Protein AF-A0A1F3XY79-F1 (afdb_monomer_lite)

Secondary structure (DSSP, 8-state):
--SSHHHHHHHHHHHHHHHHTT---------THHHHGGGG-SSEE-HHHHH-GGGTB---SSS---SS-GGGBSS-HHHHHHTTS-HHHHHHTT--S-SS--S-BSS-GGG-S--TTS----B-HHHHB-SSEES-TTTTBSB-TTSGGGTT-SGGGT-HHHHHSSPPPSS--B-

Sequence (175 aa):
MMRYFYSSLCVVIMLVVLSVGLNAQAASGIECMNCHEDVLKKTYKHEPAVMDCGLCHEVGQFPHPQNGKPKFLRDKTNKICLSCHERDRMRLAGGHVIEKHPVELDNDPTWDTGNPHIARREFNCASCHNPHSSNMDQKLFRYNYKSPVYGGSKCAVCHYDKYFGEPAPLPPLEG

Foldseek 3Di:
DPDPPVPVVVVVVVVVVVVVPPPPPPDDPPPPCVVVVPLQVADFFQVVLVPHPVLFADDDDPVPDPPPDVVRGPDDPQVSCCVPPPQVVCVVVVLDDDPPDDQFAQALLLQPLPDPVDDGDTRHPCSQARNTAANDPRRRGFAPCVPVLNVNDSVCQRVVCVVPVDDHPPPGHTD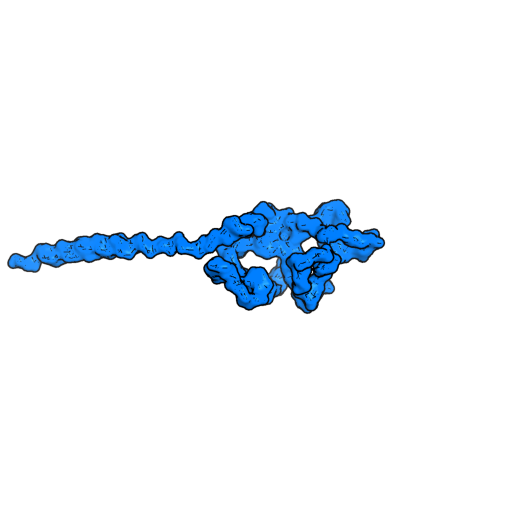

pLDDT: mean 74.2, std 15.07, range [44.38, 94.06]

Structure (mmCIF, N/CA/C/O backbone):
data_AF-A0A1F3XY79-F1
#
_entry.id   AF-A0A1F3XY79-F1
#
loop_
_atom_site.group_PDB
_atom_site.id
_atom_site.type_symbol
_atom_site.label_atom_id
_atom_site.label_alt_id
_atom_site.label_comp_id
_atom_site.label_asym_id
_atom_site.label_entity_id
_atom_site.label_seq_id
_atom_site.pdbx_PDB_ins_code
_atom_site.Cartn_x
_atom_site.Cartn_y
_atom_site.Cartn_z
_atom_site.occupancy
_atom_site.B_iso_or_equiv
_atom_site.auth_seq_id
_atom_site.auth_comp_id
_atom_site.auth_asym_id
_atom_site.auth_atom_id
_atom_site.pdbx_PDB_model_num
ATOM 1 N N . MET A 1 1 ? -58.385 -27.527 43.994 1.00 51.94 1 MET A N 1
ATOM 2 C CA . MET A 1 1 ? -58.519 -26.905 42.656 1.00 51.94 1 MET A CA 1
ATOM 3 C C . MET A 1 1 ? -57.326 -25.976 42.376 1.00 51.94 1 MET A C 1
ATOM 5 O O . MET A 1 1 ? -57.503 -24.781 42.223 1.00 51.94 1 MET A O 1
ATOM 9 N N . MET A 1 2 ? -56.093 -26.503 42.331 1.00 51.09 2 MET A N 1
ATOM 10 C CA . MET A 1 2 ? -54.856 -25.704 42.169 1.00 51.09 2 MET A CA 1
ATOM 11 C C . MET A 1 2 ? -53.901 -26.332 41.138 1.00 51.09 2 MET A C 1
ATOM 13 O O . MET A 1 2 ? -52.742 -26.591 41.431 1.00 51.09 2 MET A O 1
ATOM 17 N N . ARG A 1 3 ? -54.386 -26.662 39.934 1.00 49.88 3 ARG A N 1
ATOM 18 C CA . ARG A 1 3 ? -53.521 -27.209 38.861 1.00 49.88 3 ARG A CA 1
ATOM 19 C C . ARG A 1 3 ? -53.557 -26.426 37.546 1.00 49.88 3 ARG A C 1
ATOM 21 O O . ARG A 1 3 ? -52.749 -26.709 36.676 1.00 49.88 3 ARG A O 1
ATOM 28 N N . TYR A 1 4 ? -54.410 -25.406 37.423 1.00 49.72 4 TYR A N 1
ATOM 29 C CA . TYR A 1 4 ? -54.592 -24.673 36.161 1.00 49.72 4 TYR A CA 1
ATOM 30 C C . TYR A 1 4 ? -53.980 -23.260 36.135 1.00 49.72 4 TYR A C 1
ATOM 32 O O . TYR A 1 4 ? -53.891 -22.666 35.069 1.00 49.72 4 TYR A O 1
ATOM 40 N N . PHE A 1 5 ? -53.489 -22.732 37.263 1.00 51.22 5 PHE A N 1
ATOM 41 C CA . PHE A 1 5 ? -52.913 -21.376 37.314 1.00 51.22 5 PHE A CA 1
ATOM 42 C C . PHE A 1 5 ? -51.459 -21.280 36.819 1.00 51.22 5 PHE A C 1
ATOM 44 O O . PHE A 1 5 ? -51.042 -20.222 36.357 1.00 51.22 5 PHE A O 1
ATOM 51 N N . TYR A 1 6 ? -50.691 -22.374 36.851 1.00 51.62 6 TYR A N 1
ATOM 52 C CA . TYR A 1 6 ? -49.276 -22.360 36.449 1.00 51.62 6 TYR A CA 1
ATOM 53 C C . TYR A 1 6 ? -49.060 -22.414 34.927 1.00 51.62 6 TYR A C 1
ATOM 55 O O . TYR A 1 6 ? -47.998 -22.033 34.448 1.00 51.62 6 TYR A O 1
ATOM 63 N N . SER A 1 7 ? -50.062 -22.846 34.152 1.00 55.78 7 SER A N 1
ATOM 64 C CA . SER A 1 7 ? -49.936 -23.018 32.697 1.00 55.78 7 SER A CA 1
ATOM 65 C C . SER A 1 7 ? -50.052 -21.696 31.930 1.00 55.78 7 SER A C 1
ATOM 67 O O . SER A 1 7 ? -49.283 -21.466 31.000 1.00 55.78 7 SER A O 1
ATOM 69 N N . SER A 1 8 ? -50.937 -20.789 32.354 1.00 55.62 8 SER A N 1
ATOM 70 C CA . SER A 1 8 ? -51.144 -19.504 31.669 1.00 55.62 8 SER A CA 1
ATOM 71 C C . SER A 1 8 ? -50.003 -18.507 31.900 1.00 55.62 8 SER A C 1
ATOM 73 O O . SER A 1 8 ? -49.702 -17.707 31.017 1.00 55.62 8 SER A O 1
ATOM 75 N N . LEU A 1 9 ? -49.320 -18.578 33.049 1.00 56.75 9 LEU A N 1
ATOM 76 C CA . LEU A 1 9 ? -48.192 -17.695 33.368 1.00 56.75 9 LEU A CA 1
ATOM 77 C C . LEU A 1 9 ? -46.963 -17.998 32.490 1.00 56.75 9 LEU A C 1
ATOM 79 O O . LEU A 1 9 ? -46.299 -17.079 32.020 1.00 56.75 9 LEU A O 1
ATOM 83 N N . CYS A 1 10 ? -46.700 -19.275 32.188 1.00 56.41 10 CYS A N 1
ATOM 84 C CA . CYS A 1 10 ? -45.598 -19.679 31.308 1.00 56.41 10 CYS A CA 1
ATOM 85 C C . CYS A 1 10 ? -45.805 -19.253 29.845 1.00 56.41 10 CYS A C 1
ATOM 87 O O . CYS A 1 10 ? -44.835 -18.903 29.177 1.00 56.41 10 CYS A O 1
ATOM 89 N N . VAL A 1 11 ? -47.050 -19.242 29.352 1.00 58.88 11 VAL A N 1
ATOM 90 C CA . VAL A 1 11 ? -47.366 -18.830 27.970 1.00 58.88 11 VAL A CA 1
ATOM 91 C C . VAL A 1 11 ? -47.201 -17.319 27.793 1.00 58.88 11 VAL A C 1
ATOM 93 O O . VAL A 1 11 ? -46.642 -16.878 26.794 1.00 58.88 11 VAL A O 1
ATOM 96 N N . VAL A 1 12 ? -47.605 -16.520 28.785 1.00 59.22 12 VAL A N 1
ATOM 97 C CA . VAL A 1 12 ? -47.420 -15.059 28.754 1.00 59.22 12 VAL A CA 1
ATOM 98 C C . VAL A 1 12 ? -45.937 -14.688 28.860 1.00 59.22 12 VAL A C 1
ATOM 100 O O . VAL A 1 12 ? -45.477 -13.822 28.123 1.00 59.22 12 VAL A O 1
ATOM 103 N N . ILE A 1 13 ? -45.157 -15.385 29.694 1.00 58.34 13 ILE A N 1
ATOM 104 C CA . ILE A 1 13 ? -43.705 -15.162 29.805 1.00 58.34 13 ILE A CA 1
ATOM 105 C C . ILE A 1 13 ? -42.983 -15.551 28.501 1.00 58.34 13 ILE A C 1
ATOM 107 O O . ILE A 1 13 ? -42.137 -14.795 28.034 1.00 58.34 13 ILE A O 1
ATOM 111 N N . MET A 1 14 ? -43.357 -16.662 27.855 1.00 57.75 14 MET A N 1
ATOM 112 C CA . MET A 1 14 ? -42.816 -17.053 26.540 1.00 57.75 14 MET A CA 1
ATOM 113 C C . MET A 1 14 ? -43.152 -16.037 25.431 1.00 57.75 14 MET A C 1
ATOM 115 O O . MET A 1 14 ? -42.297 -15.735 24.602 1.00 57.75 14 MET A O 1
ATOM 119 N N . LEU A 1 15 ? -44.363 -15.465 25.427 1.00 58.22 15 LEU A N 1
ATOM 120 C CA . LEU A 1 15 ? -44.773 -14.453 24.441 1.00 58.22 15 LEU A CA 1
ATOM 121 C C . LEU A 1 15 ? -44.082 -13.094 24.649 1.00 58.22 15 LEU A C 1
ATOM 123 O O . LEU A 1 15 ? -43.769 -12.416 23.672 1.00 58.22 15 LEU A O 1
ATOM 127 N N . VAL A 1 16 ? -43.799 -12.711 25.898 1.00 57.31 16 VAL A N 1
ATOM 128 C CA . VAL A 1 16 ? -43.055 -11.480 26.219 1.00 57.31 16 VAL A CA 1
ATOM 129 C C . VAL A 1 16 ? -41.564 -11.627 25.894 1.00 57.31 16 VAL A C 1
ATOM 131 O O . VAL A 1 16 ? -40.944 -10.688 25.408 1.00 57.31 16 VAL A O 1
ATOM 134 N N . VAL A 1 17 ? -40.972 -12.812 26.070 1.00 58.19 17 VAL A N 1
ATOM 135 C CA . VAL A 1 17 ? -39.570 -13.049 25.678 1.00 58.19 17 VAL A CA 1
ATOM 136 C C . VAL A 1 17 ? -39.397 -13.014 24.150 1.00 58.19 17 VAL A C 1
ATOM 138 O O . VAL A 1 17 ? -38.384 -12.505 23.670 1.00 58.19 17 VAL A O 1
ATOM 141 N N . LEU A 1 18 ? -40.401 -13.449 23.373 1.00 55.38 18 LEU A N 1
ATOM 142 C CA . LEU A 1 18 ? -40.384 -13.312 21.909 1.00 55.38 18 LEU A CA 1
ATOM 143 C C . LEU A 1 18 ? -40.545 -11.862 21.418 1.00 55.38 18 LEU A C 1
ATOM 145 O O . LEU A 1 18 ? -39.994 -11.526 20.372 1.00 55.38 18 LEU A O 1
ATOM 149 N N . SER A 1 19 ? -41.266 -10.995 22.139 1.00 54.97 19 SER A N 1
ATOM 150 C CA . SER A 1 19 ? -41.456 -9.594 21.725 1.00 54.97 19 SER A CA 1
ATOM 151 C C . SER A 1 19 ? -40.294 -8.674 22.111 1.00 54.97 19 SER A C 1
ATOM 153 O O . SER A 1 19 ? -40.084 -7.653 21.458 1.00 54.97 19 SER A O 1
ATOM 155 N N . VAL A 1 20 ? -39.502 -9.036 23.126 1.00 56.09 20 VAL A N 1
ATOM 156 C CA . VAL A 1 20 ? -38.349 -8.237 23.585 1.00 56.09 20 VAL A CA 1
ATOM 157 C C . VAL A 1 20 ? -37.043 -8.615 22.856 1.00 56.09 20 VAL A C 1
ATOM 159 O O . VAL A 1 20 ? -36.100 -7.828 22.831 1.00 56.09 20 VAL A O 1
ATOM 162 N N . GLY A 1 21 ? -36.985 -9.774 22.191 1.00 54.34 21 GLY A N 1
ATOM 163 C CA . GLY A 1 21 ? -35.786 -10.269 21.497 1.00 54.34 21 GLY A CA 1
ATOM 164 C C . GLY A 1 21 ? -35.520 -9.716 20.088 1.00 54.34 21 GLY A C 1
ATOM 165 O O . GLY A 1 21 ? -34.488 -10.042 19.507 1.00 54.34 21 GLY A O 1
ATOM 166 N N . LEU A 1 22 ? -36.410 -8.894 19.518 1.00 53.25 22 LEU A N 1
ATOM 167 C CA . LEU A 1 22 ? -36.341 -8.474 18.107 1.00 53.25 22 LEU A CA 1
ATOM 168 C C . LEU A 1 22 ? -35.822 -7.045 17.874 1.00 53.25 22 LEU A C 1
ATOM 170 O O . LEU A 1 22 ? -36.108 -6.442 16.847 1.00 53.25 22 LEU A O 1
ATOM 174 N N . ASN A 1 23 ? -35.038 -6.498 18.803 1.00 56.78 23 ASN A N 1
ATOM 175 C CA . ASN A 1 23 ? -34.337 -5.226 18.604 1.00 56.78 23 ASN A CA 1
ATOM 176 C C . ASN A 1 23 ? -32.824 -5.435 18.487 1.00 56.78 23 ASN A C 1
ATOM 178 O O . ASN A 1 23 ? -32.031 -4.775 19.153 1.00 56.78 23 ASN A O 1
ATOM 182 N N . ALA A 1 24 ? -32.411 -6.346 17.606 1.00 54.66 24 ALA A N 1
ATOM 183 C CA . ALA A 1 24 ? -31.076 -6.283 17.031 1.00 54.66 24 ALA A CA 1
ATOM 184 C C . ALA A 1 24 ? -31.083 -5.184 15.958 1.00 54.66 24 ALA A C 1
ATOM 186 O O . ALA A 1 24 ? -31.339 -5.440 14.784 1.00 54.66 24 ALA A O 1
ATOM 187 N N . GLN A 1 25 ? -30.841 -3.936 16.362 1.00 53.69 25 GLN A N 1
ATOM 188 C CA . GLN A 1 25 ? -30.480 -2.881 15.418 1.00 53.69 25 GLN A CA 1
ATOM 189 C C . GLN A 1 25 ? -29.077 -3.179 14.879 1.00 53.69 25 GLN A C 1
ATOM 191 O O . GLN A 1 25 ? -28.071 -2.690 15.384 1.00 53.69 25 GLN A O 1
ATOM 196 N N . ALA A 1 26 ? -29.009 -4.003 13.835 1.00 50.78 26 ALA A N 1
ATOM 197 C CA . ALA A 1 26 ? -27.871 -4.040 12.930 1.00 50.78 26 ALA A CA 1
ATOM 198 C C . ALA A 1 26 ? -27.942 -2.795 12.035 1.00 50.78 26 ALA A C 1
ATOM 200 O O . ALA A 1 26 ? -28.364 -2.862 10.887 1.00 50.78 26 ALA A O 1
ATOM 201 N N . ALA A 1 27 ? -27.603 -1.632 12.583 1.00 50.56 27 ALA A N 1
ATOM 202 C CA . ALA A 1 27 ? -27.488 -0.409 11.801 1.00 50.56 27 ALA A CA 1
ATOM 203 C C . ALA A 1 27 ? -26.492 0.548 12.457 1.00 50.56 27 ALA A C 1
ATOM 205 O O . ALA A 1 27 ? -26.847 1.431 13.228 1.00 50.56 27 ALA A O 1
ATOM 206 N N . SER A 1 28 ? -25.216 0.349 12.149 1.00 47.88 28 SER A N 1
ATOM 207 C CA . SER A 1 28 ? -24.340 1.446 11.716 1.00 47.88 28 SER A CA 1
ATOM 208 C C . SER A 1 28 ? -23.047 0.860 11.150 1.00 47.88 28 SER A C 1
ATOM 210 O O . SER A 1 28 ? -21.941 1.178 11.577 1.00 47.88 28 SER A O 1
ATOM 212 N N . GLY A 1 29 ? -23.182 -0.018 10.150 1.00 50.12 29 GLY A N 1
ATOM 213 C CA . GLY A 1 29 ? -22.108 -0.148 9.173 1.00 50.12 29 GLY A CA 1
ATOM 214 C C . GLY A 1 29 ? -22.060 1.189 8.453 1.00 50.12 29 GLY A C 1
ATOM 215 O O . GLY A 1 29 ? -22.933 1.465 7.639 1.00 50.12 29 GLY A O 1
ATOM 216 N N . ILE A 1 30 ? -21.148 2.063 8.876 1.00 59.59 30 ILE A N 1
ATOM 217 C CA . ILE A 1 30 ? -20.934 3.392 8.307 1.00 59.59 30 ILE A CA 1
ATOM 218 C C . ILE A 1 30 ? -20.968 3.240 6.786 1.00 59.59 30 ILE A C 1
ATOM 220 O O . ILE A 1 30 ? -20.197 2.456 6.232 1.00 59.59 30 ILE A O 1
ATOM 224 N N . GLU A 1 31 ? -21.862 3.957 6.108 1.00 74.19 31 GLU A N 1
ATOM 225 C CA . GLU A 1 31 ? -21.921 3.980 4.647 1.00 74.19 31 GLU A CA 1
ATOM 226 C C . GLU A 1 31 ? -20.725 4.789 4.101 1.00 74.19 31 GLU A C 1
ATOM 228 O O . GLU A 1 31 ? -20.881 5.793 3.413 1.00 74.19 31 GLU A O 1
ATOM 233 N N . CYS A 1 32 ? -19.493 4.370 4.429 1.00 79.38 32 CYS A N 1
ATOM 234 C CA . CYS A 1 32 ? -18.229 4.970 3.994 1.00 79.38 32 CYS A CA 1
ATOM 235 C C . CYS A 1 32 ? -18.221 5.157 2.475 1.00 79.38 32 CYS A C 1
ATOM 237 O O . CYS A 1 32 ? -17.674 6.124 1.946 1.00 79.38 32 CYS A O 1
ATOM 239 N N . MET A 1 33 ? -18.836 4.203 1.776 1.00 83.50 33 MET A N 1
ATOM 240 C CA . MET A 1 33 ? -18.892 4.156 0.325 1.00 83.50 33 MET A CA 1
ATOM 241 C C . MET A 1 33 ? -19.768 5.247 -0.272 1.00 83.50 33 MET A C 1
ATOM 243 O O . MET A 1 33 ? -19.497 5.602 -1.403 1.00 83.50 33 MET A O 1
ATOM 247 N N . ASN A 1 34 ? -20.696 5.865 0.464 1.00 82.62 34 ASN A N 1
ATOM 248 C CA . ASN A 1 34 ? -21.470 6.998 -0.063 1.00 82.62 34 ASN A CA 1
ATOM 249 C C . ASN A 1 34 ? -20.581 8.192 -0.444 1.00 82.62 34 ASN A C 1
ATOM 251 O O . ASN A 1 34 ? -20.953 8.996 -1.290 1.00 82.62 34 ASN A O 1
ATOM 255 N N . CYS A 1 35 ? -19.406 8.311 0.183 1.00 84.06 35 CYS A N 1
ATOM 256 C CA . CYS A 1 35 ? -18.412 9.337 -0.138 1.00 84.06 35 CYS A CA 1
ATOM 257 C C . CYS A 1 35 ? -17.117 8.753 -0.732 1.00 84.06 35 CYS A C 1
ATOM 259 O O . CYS A 1 35 ? -16.387 9.460 -1.423 1.00 84.06 35 CYS A O 1
ATOM 261 N N . HIS A 1 36 ? -16.801 7.482 -0.465 1.00 85.88 36 HIS A N 1
ATOM 262 C CA . HIS A 1 36 ? -15.573 6.808 -0.908 1.00 85.88 36 HIS A CA 1
ATOM 263 C C . HIS A 1 36 ? -15.835 5.701 -1.934 1.00 85.88 36 HIS A C 1
ATOM 265 O O . HIS A 1 36 ? -15.158 4.674 -1.923 1.00 85.88 36 HIS A O 1
ATOM 271 N N . GLU A 1 37 ? -16.797 5.902 -2.834 1.00 85.12 37 GLU A N 1
ATOM 272 C CA . GLU A 1 37 ? -17.230 4.884 -3.796 1.00 85.12 37 GLU A CA 1
ATOM 273 C C . GLU A 1 37 ? -16.076 4.260 -4.593 1.00 85.12 37 GLU A C 1
ATOM 275 O O . GLU A 1 37 ? -16.117 3.080 -4.931 1.00 85.12 37 GLU A O 1
ATOM 280 N N . ASP A 1 38 ? -15.039 5.037 -4.907 1.00 87.94 38 ASP A N 1
ATOM 281 C CA . ASP A 1 38 ? -13.987 4.634 -5.841 1.00 87.94 38 ASP A CA 1
ATOM 282 C C . ASP A 1 38 ? -12.939 3.686 -5.248 1.00 87.94 38 ASP A C 1
ATOM 284 O O . ASP A 1 38 ? -12.200 3.040 -5.995 1.00 87.94 38 ASP A O 1
ATOM 288 N N . VAL A 1 39 ? -12.857 3.561 -3.917 1.00 89.12 39 VAL A N 1
ATOM 289 C CA . VAL A 1 39 ? -11.746 2.833 -3.276 1.00 89.12 39 VAL A CA 1
ATOM 290 C C . VAL A 1 39 ? -11.744 1.336 -3.598 1.00 89.12 39 VAL A C 1
ATOM 292 O O . VAL A 1 39 ? -10.681 0.713 -3.624 1.00 89.12 39 VAL A O 1
ATOM 295 N N . LEU A 1 40 ? -12.909 0.768 -3.918 1.00 91.19 40 LEU A N 1
ATOM 296 C CA . LEU A 1 40 ? -13.105 -0.647 -4.248 1.00 91.19 40 LEU A CA 1
ATOM 297 C C . LEU A 1 40 ? -13.608 -0.870 -5.688 1.00 91.19 40 LEU A C 1
ATOM 299 O O . LEU A 1 40 ? -14.064 -1.970 -6.002 1.00 91.19 40 LEU A O 1
ATOM 303 N N . LYS A 1 41 ? -13.535 0.138 -6.575 1.00 91.69 41 LYS A N 1
ATOM 304 C CA . LYS A 1 41 ? -14.011 0.021 -7.971 1.00 91.69 41 LYS A CA 1
ATOM 305 C C . LYS A 1 41 ? -13.055 -0.737 -8.899 1.00 91.69 41 LYS A C 1
ATOM 307 O O . LYS A 1 41 ? -13.484 -1.164 -9.968 1.00 91.69 41 LYS A O 1
ATOM 312 N N . LYS A 1 42 ? -11.780 -0.915 -8.530 1.00 92.38 42 LYS A N 1
ATOM 313 C CA . LYS A 1 42 ? -10.798 -1.593 -9.394 1.00 92.38 42 LYS A CA 1
ATOM 314 C C . LYS A 1 42 ? -10.963 -3.118 -9.379 1.00 92.38 42 LYS A C 1
ATOM 316 O O . LYS A 1 42 ? -11.557 -3.688 -8.464 1.00 92.38 42 LYS A O 1
ATOM 321 N N . THR A 1 43 ? -10.412 -3.762 -10.407 1.00 92.88 43 THR A N 1
ATOM 322 C CA . THR A 1 43 ? -10.616 -5.183 -10.742 1.00 92.88 43 THR A CA 1
ATOM 323 C C . THR A 1 43 ? -10.268 -6.124 -9.590 1.00 92.88 43 THR A C 1
ATOM 325 O O . THR A 1 43 ? -11.076 -6.968 -9.208 1.00 92.88 43 THR A O 1
ATOM 328 N N . TYR A 1 44 ? -9.074 -5.981 -9.018 1.00 93.38 44 TYR A N 1
ATOM 329 C CA . TYR A 1 44 ? -8.599 -6.811 -7.919 1.00 93.38 44 TYR A CA 1
ATOM 330 C C . TYR A 1 44 ? -8.798 -6.058 -6.613 1.00 93.38 44 TYR A C 1
ATOM 332 O O . TYR A 1 44 ? -8.159 -5.032 -6.381 1.00 93.38 44 TYR A O 1
ATOM 340 N N . LYS A 1 45 ? -9.689 -6.565 -5.764 1.00 93.81 45 LYS A N 1
ATOM 341 C CA . LYS A 1 45 ? -10.004 -5.981 -4.459 1.00 93.81 45 LYS A CA 1
ATOM 342 C C . LYS A 1 45 ? -9.198 -6.682 -3.374 1.00 93.81 45 LYS A C 1
ATOM 344 O O . LYS A 1 45 ? -8.982 -7.891 -3.426 1.00 93.81 45 LYS A O 1
ATOM 349 N N . HIS A 1 46 ? -8.735 -5.916 -2.400 1.00 94.06 46 HIS A N 1
ATOM 350 C CA . HIS A 1 46 ? -8.107 -6.448 -1.208 1.00 94.06 46 HIS A CA 1
ATOM 351 C C . HIS A 1 46 ? -9.196 -6.958 -0.273 1.00 94.06 46 HIS A C 1
ATOM 353 O O . HIS A 1 46 ? -9.990 -6.163 0.225 1.00 94.06 46 HIS A O 1
ATOM 359 N N . GLU A 1 47 ? -9.228 -8.265 -0.026 1.00 92.81 47 GLU A N 1
ATOM 360 C CA . GLU A 1 47 ? -10.296 -8.889 0.762 1.00 92.81 47 GLU A CA 1
ATOM 361 C C . GLU A 1 47 ? -10.515 -8.211 2.132 1.00 92.81 47 GLU A C 1
ATOM 363 O O . GLU A 1 47 ? -11.654 -7.857 2.429 1.00 92.81 47 GLU A O 1
ATOM 368 N N . PRO A 1 48 ? -9.472 -7.878 2.928 1.00 92.69 48 PRO A N 1
ATOM 369 C CA . PRO A 1 48 ? -9.656 -7.110 4.164 1.00 92.69 48 PRO A CA 1
ATOM 370 C C . PRO A 1 48 ? -10.401 -5.781 3.989 1.00 92.69 48 PRO A C 1
ATOM 372 O O . PRO A 1 48 ? -11.185 -5.407 4.852 1.00 92.69 48 PRO A O 1
ATOM 375 N N . ALA A 1 49 ? -10.200 -5.081 2.870 1.00 91.94 49 ALA A N 1
ATOM 376 C CA . ALA A 1 49 ? -10.876 -3.812 2.606 1.00 91.94 49 ALA A CA 1
ATOM 377 C C . ALA A 1 49 ? -12.342 -3.985 2.176 1.00 91.94 49 ALA A C 1
ATOM 379 O O . ALA A 1 49 ? -13.126 -3.053 2.334 1.00 91.94 49 ALA A O 1
ATOM 380 N N . VAL A 1 50 ? -12.707 -5.152 1.636 1.00 91.25 50 VAL A N 1
ATOM 381 C CA . VAL A 1 50 ? -14.097 -5.509 1.311 1.00 91.25 50 VAL A CA 1
ATOM 382 C C . VAL A 1 50 ? -14.855 -5.92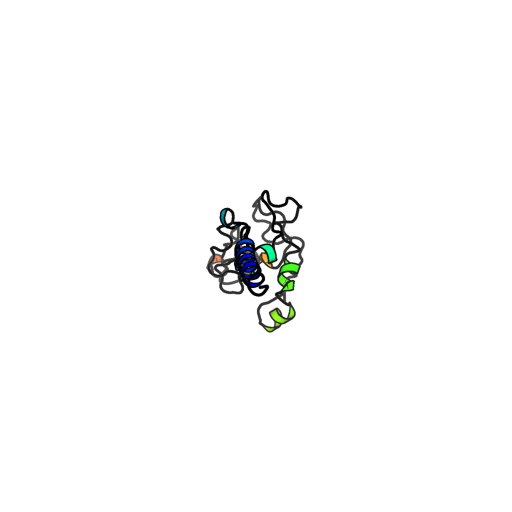5 2.570 1.00 91.25 50 VAL A C 1
ATOM 384 O O . VAL A 1 50 ? -16.027 -5.589 2.711 1.00 91.25 50 VAL A O 1
ATOM 387 N N . MET A 1 51 ? -14.188 -6.641 3.478 1.00 89.88 51 MET A N 1
ATOM 388 C CA . MET A 1 51 ? -14.808 -7.171 4.692 1.00 89.88 51 MET A CA 1
ATOM 389 C C . MET A 1 51 ? -15.131 -6.083 5.718 1.00 89.88 51 MET A C 1
ATOM 391 O O . MET A 1 51 ? -16.259 -6.025 6.199 1.00 89.88 51 MET A O 1
ATOM 395 N N . ASP A 1 52 ? -14.151 -5.249 6.084 1.00 89.00 52 ASP A N 1
ATOM 396 C CA . ASP A 1 52 ? -14.338 -4.227 7.117 1.00 89.00 52 ASP A CA 1
ATOM 397 C C . ASP A 1 52 ? -13.279 -3.113 7.019 1.00 89.00 52 ASP A C 1
ATOM 399 O O . ASP A 1 52 ? -12.078 -3.332 7.203 1.00 89.00 52 ASP A O 1
ATOM 403 N N . CYS A 1 53 ? -13.732 -1.875 6.786 1.00 88.69 53 CYS A N 1
ATOM 404 C CA . CYS A 1 53 ? -12.870 -0.690 6.755 1.00 88.69 53 CYS A CA 1
ATOM 405 C C . CYS A 1 53 ? -12.135 -0.468 8.093 1.00 88.69 53 CYS A C 1
ATOM 407 O O . CYS A 1 53 ? -11.012 0.048 8.110 1.00 88.69 53 CYS A O 1
ATOM 409 N N . GLY A 1 54 ? -12.754 -0.882 9.204 1.00 89.38 54 GLY A N 1
ATOM 410 C CA . GLY A 1 54 ? -12.260 -0.758 10.572 1.00 89.38 54 GLY A CA 1
ATOM 411 C C . GLY A 1 54 ? -11.037 -1.612 10.899 1.00 89.38 54 GLY A C 1
ATOM 412 O O . GLY A 1 54 ? -10.406 -1.388 11.934 1.00 89.38 54 GLY A O 1
ATOM 413 N N . LEU A 1 55 ? -10.648 -2.539 10.018 1.00 91.25 55 LEU A N 1
ATOM 414 C CA . LEU A 1 55 ? -9.416 -3.319 10.171 1.00 91.25 55 LEU A CA 1
ATOM 415 C C . LEU A 1 55 ? -8.164 -2.443 10.043 1.00 91.25 55 LEU A C 1
ATOM 417 O O . LEU A 1 55 ? -7.176 -2.655 10.745 1.00 91.25 55 LEU A O 1
ATOM 421 N N . CYS A 1 56 ? -8.216 -1.434 9.171 1.00 91.69 56 CYS A N 1
ATOM 422 C CA . CYS A 1 56 ? -7.091 -0.539 8.893 1.00 91.69 56 CYS A CA 1
ATOM 423 C C . CYS A 1 56 ? -7.358 0.892 9.364 1.00 91.69 56 CYS A C 1
ATOM 425 O O . CYS A 1 56 ? -6.429 1.574 9.805 1.00 91.69 56 CYS A O 1
ATOM 427 N N . HIS A 1 57 ? -8.610 1.343 9.275 1.00 89.44 57 HIS A N 1
ATOM 428 C CA . HIS A 1 57 ? -9.007 2.706 9.596 1.00 89.44 57 HIS A CA 1
ATOM 429 C C . HIS A 1 57 ? -9.657 2.803 10.978 1.00 89.44 57 HIS A C 1
ATOM 431 O O . HIS A 1 57 ? -10.330 1.894 11.459 1.00 89.44 57 HIS A O 1
ATOM 437 N N . GLU A 1 58 ? -9.448 3.930 11.642 1.00 85.62 58 GLU A N 1
ATOM 438 C CA . GLU A 1 58 ? -10.270 4.355 12.757 1.00 85.62 58 GLU A CA 1
ATOM 439 C C . GLU A 1 58 ? -11.635 4.748 12.205 1.00 85.62 58 GLU A C 1
ATOM 441 O O . GLU A 1 58 ? -11.779 5.708 11.449 1.00 85.62 58 GLU A O 1
ATOM 446 N N . VAL A 1 59 ? -12.634 3.952 12.565 1.00 77.50 59 VAL A N 1
ATOM 447 C CA . VAL A 1 59 ? -14.029 4.189 12.218 1.00 77.50 59 VAL A CA 1
ATOM 448 C C . VAL A 1 59 ? -14.666 5.065 13.292 1.00 77.50 59 VAL A C 1
ATOM 450 O O . VAL A 1 59 ? -14.497 4.827 14.488 1.00 77.50 59 VAL A O 1
ATOM 453 N N . GLY A 1 60 ? -15.379 6.102 12.869 1.00 71.75 60 GLY A N 1
ATOM 454 C CA . GLY A 1 60 ? -16.014 7.066 13.758 1.00 71.75 60 GLY A CA 1
ATOM 455 C C . GLY A 1 60 ? -17.187 7.757 13.076 1.00 71.75 60 GLY A C 1
ATOM 456 O O . GLY A 1 60 ? -17.361 7.656 11.863 1.00 71.75 60 GLY A O 1
ATOM 457 N N . GLN A 1 61 ? -18.006 8.443 13.871 1.00 65.69 61 GLN A N 1
ATOM 458 C CA . GLN A 1 61 ? -19.122 9.234 13.353 1.00 65.69 61 GLN A CA 1
ATOM 459 C C . GLN A 1 61 ? -18.601 10.444 12.571 1.00 65.69 61 GLN A C 1
ATOM 461 O O . GLN A 1 61 ? -17.534 10.971 12.879 1.00 65.69 61 GLN A O 1
ATOM 466 N N . PHE A 1 62 ? -19.354 10.880 11.562 1.00 66.38 62 PHE A N 1
ATOM 467 C CA . PHE A 1 62 ? -19.044 12.095 10.816 1.00 66.38 62 PHE A CA 1
ATOM 468 C C . PHE A 1 62 ? -19.270 13.344 11.694 1.00 66.38 62 PHE A C 1
ATOM 470 O O . PHE A 1 62 ? -20.273 13.393 12.410 1.00 66.38 62 PHE A O 1
ATOM 477 N N . PRO A 1 63 ? -18.409 14.377 11.623 1.00 68.19 63 PRO A N 1
ATOM 478 C CA . PRO A 1 63 ? -17.197 14.480 10.804 1.00 68.19 63 PRO A CA 1
ATOM 479 C C . PRO A 1 63 ? -16.117 13.495 11.265 1.00 68.19 63 PRO A C 1
ATOM 481 O O . PRO A 1 63 ? -15.906 13.359 12.467 1.00 68.19 63 PRO A O 1
ATOM 484 N N . HIS A 1 64 ? -15.451 12.819 10.310 1.00 73.56 64 HIS A N 1
ATOM 485 C CA . HIS A 1 64 ? -14.394 11.837 10.601 1.00 73.56 64 HIS A CA 1
ATOM 486 C C . HIS A 1 64 ? -13.453 12.375 11.696 1.00 73.56 64 HIS A C 1
ATOM 488 O O . HIS A 1 64 ? -13.109 13.563 11.652 1.00 73.56 64 HIS A O 1
ATOM 494 N N . PRO A 1 65 ? -13.058 11.552 12.684 1.00 61.94 65 PRO A N 1
ATOM 495 C CA . PRO A 1 65 ? -12.344 12.032 13.863 1.00 61.94 65 PRO A CA 1
ATOM 496 C C . PRO A 1 65 ? -11.092 12.819 13.456 1.00 61.94 65 PRO A C 1
ATOM 498 O O . PRO A 1 65 ? -10.250 12.307 12.747 1.00 61.94 65 PRO A O 1
ATOM 501 N N . GLN A 1 66 ? -10.948 14.081 13.873 1.00 59.97 66 GLN A N 1
ATOM 502 C CA . GLN A 1 66 ? -9.831 14.9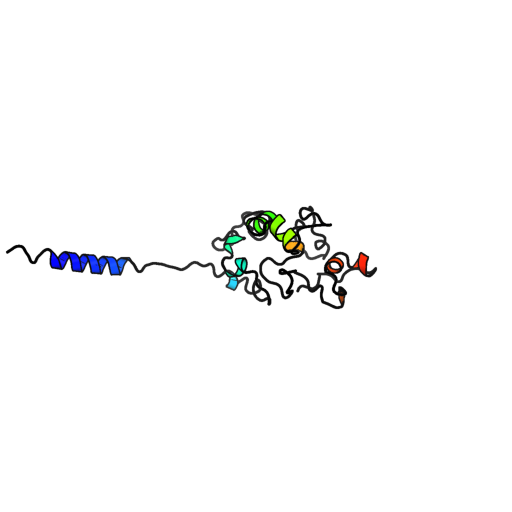56 13.461 1.00 59.97 66 GLN A CA 1
ATOM 503 C C . GLN A 1 66 ? -8.560 14.746 14.302 1.00 59.97 66 GLN A C 1
ATOM 505 O O . GLN A 1 66 ? -7.832 15.680 14.624 1.00 59.97 66 GLN A O 1
ATOM 510 N N . ASN A 1 67 ? -8.272 13.510 14.690 1.00 63.62 67 ASN A N 1
ATOM 511 C CA . ASN A 1 67 ? -7.189 13.147 15.606 1.00 63.62 67 ASN A CA 1
ATOM 512 C C . ASN A 1 67 ? -5.796 13.094 14.939 1.00 63.62 67 ASN A C 1
ATOM 514 O O . ASN A 1 67 ? -4.878 12.455 15.445 1.00 63.62 67 ASN A O 1
ATOM 518 N N . GLY A 1 68 ? -5.615 13.800 13.817 1.00 63.81 68 GLY A N 1
ATOM 519 C CA . GLY A 1 68 ? -4.302 14.089 13.225 1.00 63.81 68 GLY A CA 1
ATOM 520 C C . GLY A 1 68 ? -3.593 12.913 12.545 1.00 63.81 68 GLY A C 1
ATOM 521 O O . GLY A 1 68 ? -2.482 13.090 12.048 1.00 63.81 68 GLY A O 1
ATOM 522 N N . LYS A 1 69 ? -4.201 11.720 12.483 1.00 69.25 69 LYS A N 1
ATOM 523 C CA . LYS A 1 69 ? -3.617 10.561 11.793 1.00 69.25 69 LYS A CA 1
ATOM 524 C C . LYS A 1 69 ? -3.869 10.643 10.280 1.00 69.25 69 LYS A C 1
ATOM 526 O O . LYS A 1 69 ? -5.028 10.772 9.874 1.00 69.25 69 LYS A O 1
ATOM 531 N N . PRO A 1 70 ? -2.839 10.513 9.418 1.00 71.94 70 PRO A N 1
ATOM 532 C CA . PRO A 1 70 ? -3.034 10.464 7.972 1.00 71.94 70 PRO A CA 1
ATOM 533 C C . PRO A 1 70 ? -4.040 9.376 7.587 1.00 71.94 70 PRO A C 1
ATOM 535 O O . PRO A 1 70 ? -3.880 8.215 7.966 1.00 71.94 70 PRO A O 1
ATOM 538 N N . LYS A 1 71 ? -5.082 9.754 6.834 1.00 79.94 71 LYS A N 1
ATOM 539 C CA . LYS A 1 71 ? -6.150 8.849 6.366 1.00 79.94 71 LYS A CA 1
ATOM 540 C C . LYS A 1 71 ? -6.839 8.054 7.490 1.00 79.94 71 LYS A C 1
ATOM 542 O O . LYS A 1 71 ? -7.412 7.007 7.209 1.00 79.94 71 LYS A O 1
ATOM 547 N N . PHE A 1 72 ? -6.754 8.510 8.741 1.00 83.06 72 PHE A N 1
ATOM 548 C CA . PHE A 1 72 ? -7.302 7.825 9.917 1.00 83.06 72 PHE A CA 1
ATOM 549 C C . PHE A 1 72 ? -6.823 6.380 10.062 1.00 83.06 72 PHE A C 1
ATOM 551 O O . PHE A 1 72 ? -7.590 5.515 10.454 1.00 83.06 72 PHE A O 1
ATOM 558 N N . LEU A 1 73 ? -5.573 6.071 9.715 1.00 87.88 73 LEU A N 1
ATOM 559 C CA . LEU A 1 73 ? -5.046 4.727 9.951 1.00 87.88 73 LEU A CA 1
ATOM 560 C C . LEU A 1 73 ? -4.920 4.452 11.455 1.00 87.88 73 LEU A C 1
ATOM 562 O O . LEU A 1 73 ? -4.476 5.313 12.215 1.00 87.88 73 LEU A O 1
ATOM 566 N N . ARG A 1 74 ? -5.262 3.234 11.888 1.00 89.31 74 ARG A N 1
ATOM 567 C CA . ARG A 1 74 ? -5.170 2.828 13.305 1.00 89.31 74 ARG A CA 1
ATOM 568 C C . ARG A 1 74 ? -3.731 2.838 13.826 1.00 89.31 74 ARG A C 1
ATOM 570 O O . ARG A 1 74 ? -3.507 3.074 15.013 1.00 89.31 74 ARG A O 1
ATOM 577 N N . ASP A 1 75 ? -2.765 2.626 12.937 1.00 90.38 75 ASP A N 1
ATOM 578 C CA . ASP A 1 75 ? -1.329 2.574 13.214 1.00 90.38 75 ASP A CA 1
ATOM 579 C C . ASP A 1 75 ? -0.516 2.947 11.954 1.00 90.38 75 ASP A C 1
ATOM 581 O O . ASP A 1 75 ? -1.084 3.272 10.909 1.00 90.38 75 ASP A O 1
ATOM 585 N N . LYS A 1 76 ? 0.817 2.879 12.022 1.00 88.56 76 LYS A N 1
ATOM 586 C CA . LYS A 1 76 ? 1.702 3.031 10.859 1.00 88.56 76 LYS A CA 1
ATOM 587 C C . LYS A 1 76 ? 1.386 1.982 9.790 1.00 88.56 76 LYS A C 1
ATOM 589 O O . LYS A 1 76 ? 1.210 0.804 10.106 1.00 88.56 76 LYS A O 1
ATOM 594 N N . THR A 1 77 ? 1.418 2.384 8.516 1.00 88.94 77 THR A N 1
ATOM 595 C CA . THR A 1 77 ? 1.047 1.537 7.366 1.00 88.94 77 THR A CA 1
ATOM 596 C C . THR A 1 77 ? 1.706 0.158 7.400 1.00 88.94 77 THR A C 1
ATOM 598 O O . THR A 1 77 ? 1.013 -0.855 7.361 1.00 88.94 77 THR A O 1
ATOM 601 N N . ASN A 1 78 ? 3.035 0.097 7.543 1.00 88.06 78 ASN A N 1
ATOM 602 C CA . ASN A 1 78 ? 3.752 -1.180 7.568 1.00 88.06 78 ASN A CA 1
ATOM 603 C C . ASN A 1 78 ? 3.314 -2.069 8.730 1.00 88.06 78 ASN A C 1
ATOM 605 O O . ASN A 1 78 ? 3.184 -3.275 8.550 1.00 88.06 78 ASN A O 1
ATOM 609 N N . LYS A 1 79 ? 3.070 -1.492 9.912 1.00 90.00 79 LYS A N 1
ATOM 610 C CA . LYS A 1 79 ? 2.661 -2.254 11.095 1.00 90.00 79 LYS A CA 1
ATOM 611 C C . LYS A 1 79 ? 1.285 -2.893 10.898 1.00 90.00 79 LYS A C 1
ATOM 613 O O . LYS A 1 79 ? 1.109 -4.048 11.269 1.00 90.00 79 LYS A O 1
ATOM 618 N N . ILE A 1 80 ? 0.355 -2.191 10.247 1.00 92.25 80 ILE A N 1
ATOM 619 C CA . ILE A 1 80 ? -0.948 -2.754 9.866 1.00 92.25 80 ILE A CA 1
ATOM 620 C C . ILE A 1 80 ? -0.746 -3.911 8.883 1.00 92.25 80 ILE A C 1
ATOM 622 O O . ILE A 1 80 ? -1.201 -5.021 9.143 1.00 92.25 80 ILE A O 1
ATOM 626 N N . CYS A 1 81 ? -0.015 -3.698 7.784 1.00 90.50 81 CYS A N 1
ATOM 627 C CA . CYS A 1 81 ? 0.194 -4.741 6.775 1.00 90.50 81 CYS A CA 1
ATOM 628 C C . CYS A 1 81 ? 0.861 -5.992 7.368 1.00 90.50 81 CYS A C 1
ATOM 630 O O . CYS A 1 81 ? 0.410 -7.110 7.128 1.00 90.50 81 CYS A O 1
ATOM 632 N N . LEU A 1 82 ? 1.910 -5.804 8.172 1.00 88.62 82 LEU A N 1
ATOM 633 C CA . LEU A 1 82 ? 2.692 -6.882 8.779 1.00 88.62 82 LEU A CA 1
ATOM 634 C C . LEU A 1 82 ? 1.967 -7.595 9.930 1.00 88.62 82 LEU A C 1
ATOM 636 O O . LEU A 1 82 ? 2.460 -8.621 10.390 1.00 88.62 82 LEU A O 1
ATOM 640 N N . SER A 1 83 ? 0.805 -7.103 10.370 1.00 90.56 83 SER A N 1
ATOM 641 C CA . SER A 1 83 ? -0.035 -7.817 11.340 1.00 90.56 83 SER A CA 1
ATOM 642 C C . SER A 1 83 ? -0.697 -9.070 10.747 1.00 90.56 83 SER A C 1
ATOM 644 O O . SER A 1 83 ? -1.018 -9.997 11.485 1.00 90.56 83 SER A O 1
ATOM 646 N N . CYS A 1 84 ? -0.862 -9.122 9.418 1.00 90.44 84 CYS A N 1
ATOM 647 C CA . CYS A 1 84 ? -1.379 -10.292 8.697 1.00 90.44 84 CYS A CA 1
ATOM 648 C C . CYS A 1 84 ? -0.373 -10.843 7.677 1.00 90.44 84 CYS A C 1
ATOM 650 O O . CYS A 1 84 ? -0.269 -12.053 7.474 1.00 90.44 84 CYS A O 1
ATOM 652 N N . HIS A 1 85 ? 0.381 -9.965 7.016 1.00 86.62 85 HIS A N 1
ATOM 653 C CA . HIS A 1 85 ? 1.373 -10.342 6.021 1.00 86.62 85 HIS A CA 1
ATOM 654 C C . HIS A 1 85 ? 2.736 -10.561 6.675 1.00 86.62 85 HIS A C 1
ATOM 656 O O . HIS A 1 85 ? 3.604 -9.690 6.670 1.00 86.62 85 HIS A O 1
ATOM 662 N N . GLU A 1 86 ? 2.932 -11.749 7.241 1.00 81.62 86 GLU A N 1
ATOM 663 C CA . GLU A 1 86 ? 4.199 -12.140 7.858 1.00 81.62 86 GLU A CA 1
ATOM 664 C C . GLU A 1 86 ? 5.361 -12.058 6.858 1.00 81.62 86 GLU A C 1
ATOM 666 O O . GLU A 1 86 ? 5.335 -12.647 5.771 1.00 81.62 86 GLU A O 1
ATOM 671 N N . ARG A 1 87 ? 6.413 -11.336 7.253 1.00 72.81 87 ARG A N 1
ATOM 672 C CA . ARG A 1 87 ? 7.596 -11.053 6.430 1.00 72.81 87 ARG A CA 1
ATOM 673 C C . ARG A 1 87 ? 8.236 -12.322 5.863 1.00 72.81 87 ARG A C 1
ATOM 675 O O . ARG A 1 87 ? 8.521 -12.380 4.667 1.00 72.81 87 ARG A O 1
ATOM 682 N N . ASP A 1 88 ? 8.421 -13.341 6.694 1.00 70.50 88 ASP A N 1
ATOM 683 C CA . ASP A 1 88 ? 9.095 -14.576 6.283 1.00 70.50 88 ASP A CA 1
ATOM 684 C C . ASP A 1 88 ? 8.202 -15.441 5.391 1.00 70.50 88 ASP A C 1
ATOM 686 O O . ASP A 1 88 ? 8.659 -15.953 4.369 1.00 70.50 88 ASP A O 1
ATOM 690 N N . ARG A 1 89 ? 6.893 -15.482 5.672 1.00 67.88 89 ARG A N 1
ATOM 691 C CA . ARG A 1 89 ? 5.904 -16.131 4.801 1.00 67.88 89 ARG A CA 1
ATOM 692 C C . ARG A 1 89 ? 5.880 -15.500 3.406 1.00 67.88 89 ARG A C 1
ATOM 694 O O . ARG A 1 89 ? 5.829 -16.208 2.403 1.00 67.88 89 ARG A O 1
ATOM 701 N N . MET A 1 90 ? 5.958 -14.172 3.321 1.00 70.81 90 MET A N 1
ATOM 702 C CA . MET A 1 90 ? 5.997 -13.460 2.039 1.00 70.81 90 MET A CA 1
ATOM 703 C C . MET A 1 90 ? 7.291 -13.687 1.255 1.00 70.81 90 MET A C 1
ATOM 705 O O . MET A 1 90 ? 7.251 -13.712 0.023 1.00 70.81 90 MET A O 1
ATOM 709 N N . ARG A 1 91 ? 8.429 -13.853 1.940 1.00 65.06 91 ARG A N 1
ATOM 710 C CA . ARG A 1 91 ? 9.714 -14.177 1.300 1.00 65.06 91 ARG A CA 1
ATOM 711 C C . ARG A 1 91 ? 9.706 -15.574 0.697 1.00 65.06 91 ARG A C 1
ATOM 713 O O . ARG A 1 91 ? 10.068 -15.727 -0.464 1.00 65.06 91 ARG A O 1
ATOM 720 N N . LEU A 1 92 ? 9.224 -16.559 1.451 1.00 56.97 92 LEU A N 1
ATOM 721 C CA . LEU A 1 92 ? 9.153 -17.956 1.014 1.00 56.97 92 LEU A CA 1
ATOM 722 C C . LEU A 1 92 ? 8.162 -18.170 -0.141 1.00 56.97 92 LEU A C 1
ATOM 724 O O . LEU A 1 92 ? 8.369 -19.042 -0.977 1.00 56.97 92 LEU A O 1
ATOM 728 N N . ALA A 1 93 ? 7.114 -17.347 -0.225 1.00 57.69 93 ALA A N 1
ATOM 729 C CA . ALA A 1 93 ? 6.101 -17.411 -1.280 1.00 57.69 93 ALA A CA 1
ATOM 730 C C . ALA A 1 93 ? 6.407 -16.528 -2.513 1.00 57.69 93 ALA A C 1
ATOM 732 O O . ALA A 1 93 ? 5.507 -16.267 -3.313 1.00 57.69 93 ALA A O 1
ATOM 733 N N . GLY A 1 94 ? 7.632 -15.998 -2.648 1.00 57.06 94 GLY A N 1
ATOM 734 C CA . GLY A 1 94 ? 8.031 -15.139 -3.775 1.00 57.06 94 GLY A CA 1
ATOM 735 C C . GLY A 1 94 ? 7.295 -13.788 -3.863 1.00 57.06 94 GLY A C 1
ATOM 736 O O . GLY A 1 94 ? 7.352 -13.122 -4.893 1.00 57.06 94 GLY A O 1
ATOM 737 N N . GLY A 1 95 ? 6.581 -13.374 -2.808 1.00 56.34 95 GLY A N 1
ATOM 738 C CA . GLY A 1 95 ? 5.683 -12.203 -2.794 1.00 56.34 95 GLY A CA 1
ATOM 739 C C . GLY A 1 95 ? 6.322 -10.880 -2.348 1.00 56.34 95 GLY A C 1
ATOM 740 O O . GLY A 1 95 ? 5.715 -9.831 -2.514 1.00 56.34 95 GLY A O 1
ATOM 741 N N . HIS A 1 96 ? 7.556 -10.958 -1.852 1.00 62.44 96 HIS A N 1
ATOM 742 C CA . HIS A 1 96 ? 8.533 -9.899 -1.588 1.00 62.44 96 HIS A CA 1
ATOM 743 C C . HIS A 1 96 ? 8.252 -8.843 -0.495 1.00 62.44 96 HIS A C 1
ATOM 745 O O . HIS A 1 96 ? 7.447 -7.931 -0.643 1.00 62.44 96 HIS A O 1
ATOM 751 N N . VAL A 1 97 ? 9.129 -8.876 0.521 1.00 54.81 97 VAL A N 1
ATOM 752 C CA . VAL A 1 97 ? 9.589 -7.734 1.337 1.00 54.81 97 VAL A CA 1
ATOM 753 C C . VAL A 1 97 ? 11.126 -7.775 1.471 1.00 54.81 97 VAL A C 1
ATOM 755 O O . VAL A 1 97 ? 11.702 -8.079 2.521 1.00 54.81 97 VAL A O 1
ATOM 758 N N . ILE A 1 98 ? 11.743 -7.379 0.353 1.00 60.50 98 ILE A N 1
ATOM 759 C CA . ILE A 1 98 ? 12.925 -6.509 0.175 1.00 60.50 98 ILE A CA 1
ATOM 760 C C . ILE A 1 98 ? 14.349 -7.091 0.133 1.00 60.50 98 ILE A C 1
ATOM 762 O O . ILE A 1 98 ? 15.000 -7.254 1.155 1.00 60.50 98 ILE A O 1
ATOM 766 N N . GLU A 1 99 ? 14.841 -7.279 -1.106 1.00 54.84 99 GLU A N 1
ATOM 767 C CA . GLU A 1 99 ? 16.241 -7.512 -1.510 1.00 54.84 99 GLU A CA 1
ATOM 768 C C . GLU A 1 99 ? 17.021 -6.196 -1.791 1.00 54.84 99 GLU A C 1
ATOM 770 O O . GLU A 1 99 ? 18.248 -6.205 -1.769 1.00 54.84 99 GLU A O 1
ATOM 775 N N . LYS A 1 100 ? 16.347 -5.049 -2.056 1.00 58.03 100 LYS A N 1
ATOM 776 C CA . LYS A 1 100 ? 17.013 -3.778 -2.473 1.00 58.03 100 LYS A CA 1
ATOM 777 C C . LYS A 1 100 ? 16.470 -2.434 -1.932 1.00 58.03 100 LYS A C 1
ATOM 779 O O . LYS A 1 100 ? 17.194 -1.451 -2.034 1.00 58.03 100 LYS A O 1
ATOM 784 N N . HIS A 1 101 ? 15.251 -2.340 -1.382 1.00 64.25 101 HIS A N 1
ATOM 785 C CA . HIS A 1 101 ? 14.692 -1.074 -0.853 1.00 64.25 101 HIS A CA 1
ATOM 786 C C . HIS A 1 101 ? 14.320 -1.208 0.630 1.00 64.25 101 HIS A C 1
ATOM 788 O O . HIS A 1 101 ? 13.605 -2.144 0.957 1.00 64.25 101 HIS A O 1
ATOM 794 N N . PRO A 1 102 ? 14.713 -0.304 1.535 1.00 65.31 102 PRO A N 1
ATOM 795 C CA . PRO A 1 102 ? 14.128 -0.251 2.875 1.00 65.31 102 PRO A CA 1
ATOM 796 C C . PRO A 1 102 ? 12.690 0.288 2.798 1.00 65.31 102 PRO A C 1
ATOM 798 O O . PRO A 1 102 ? 12.447 1.292 2.145 1.00 65.31 102 PRO A O 1
ATOM 801 N N . VAL A 1 103 ? 11.726 -0.366 3.457 1.00 64.62 103 VAL A N 1
ATOM 802 C CA . VAL A 1 103 ? 10.305 0.068 3.513 1.00 64.62 103 VAL A CA 1
ATOM 803 C C . VAL A 1 103 ? 10.046 1.117 4.597 1.00 64.62 103 VAL A C 1
ATOM 805 O O . VAL A 1 103 ? 8.909 1.315 4.998 1.00 64.62 103 VAL A O 1
ATOM 808 N N . GLU A 1 104 ? 11.097 1.746 5.109 1.00 63.56 104 GLU A N 1
ATOM 809 C CA . GLU A 1 104 ? 11.048 2.742 6.181 1.00 63.56 104 GLU A CA 1
ATOM 810 C C . GLU A 1 104 ? 11.995 3.888 5.811 1.00 63.56 104 GLU A C 1
ATOM 812 O O . GLU A 1 104 ? 12.995 4.126 6.480 1.00 63.56 104 GLU A O 1
ATOM 817 N N . LEU A 1 105 ? 11.731 4.540 4.673 1.00 61.97 105 LEU A N 1
ATOM 818 C CA . LEU A 1 105 ? 12.412 5.787 4.313 1.00 61.97 105 LEU A CA 1
ATOM 819 C C . LEU A 1 105 ? 11.516 6.971 4.647 1.00 61.97 105 LEU A C 1
ATOM 821 O O . LEU A 1 105 ? 10.300 6.920 4.449 1.00 61.97 105 LEU A O 1
ATOM 825 N N . ASP A 1 106 ? 12.145 8.065 5.062 1.00 61.88 106 ASP A N 1
ATOM 826 C CA . ASP A 1 106 ? 11.442 9.278 5.481 1.00 61.88 106 ASP A CA 1
ATOM 827 C C . ASP A 1 106 ? 10.634 9.930 4.345 1.00 61.88 106 ASP A C 1
ATOM 829 O O . ASP A 1 106 ? 9.670 10.642 4.613 1.00 61.88 106 ASP A O 1
ATOM 833 N N . ASN A 1 107 ? 10.986 9.682 3.075 1.00 66.50 107 ASN A N 1
ATOM 834 C CA . ASN A 1 107 ? 10.314 10.293 1.925 1.00 66.50 107 ASN A CA 1
ATOM 835 C C . ASN A 1 107 ? 10.038 9.267 0.814 1.00 66.50 107 ASN A C 1
ATOM 837 O O . ASN A 1 107 ? 10.965 8.690 0.245 1.00 66.50 107 ASN A O 1
ATOM 841 N N . ASP A 1 108 ? 8.763 9.068 0.476 1.00 71.56 108 ASP A N 1
ATOM 842 C CA . ASP A 1 108 ? 8.330 8.282 -0.685 1.00 71.56 108 ASP A CA 1
ATOM 843 C C . ASP A 1 108 ? 8.662 9.012 -1.990 1.00 71.56 108 ASP A C 1
ATOM 845 O O . ASP A 1 108 ? 8.030 10.035 -2.228 1.00 71.56 108 ASP A O 1
ATOM 849 N N . PRO A 1 109 ? 9.555 8.505 -2.867 1.00 62.16 109 PRO A N 1
ATOM 850 C CA . PRO A 1 109 ? 10.049 9.203 -4.061 1.00 62.16 109 PRO A CA 1
ATOM 851 C C . PRO A 1 109 ? 8.960 9.654 -5.045 1.00 62.16 109 PRO A C 1
ATOM 853 O O . PRO A 1 109 ? 9.224 10.517 -5.874 1.00 62.16 109 PRO A O 1
ATOM 856 N N . THR A 1 110 ? 7.723 9.157 -4.937 1.00 63.09 110 THR A N 1
ATOM 857 C CA . THR A 1 110 ? 6.578 9.717 -5.672 1.00 63.09 110 THR A CA 1
ATOM 858 C C . THR A 1 110 ? 6.059 11.034 -5.066 1.00 63.09 110 THR A C 1
ATOM 860 O O . THR A 1 110 ? 4.933 11.432 -5.354 1.00 63.09 110 THR A O 1
ATOM 863 N N . TRP A 1 111 ? 6.803 11.669 -4.156 1.00 54.50 111 TRP A N 1
ATOM 864 C CA . TRP A 1 111 ? 6.451 12.929 -3.497 1.00 54.50 111 TRP A CA 1
ATOM 865 C C . TRP A 1 111 ? 6.681 14.155 -4.392 1.00 54.50 111 TRP A C 1
ATOM 867 O O . TRP A 1 111 ? 6.014 15.169 -4.207 1.00 54.50 111 TRP A O 1
ATOM 877 N N . ASP A 1 112 ? 7.569 14.062 -5.384 1.00 52.81 112 ASP A N 1
ATOM 878 C CA . ASP A 1 112 ? 7.976 15.194 -6.230 1.00 52.81 112 ASP A CA 1
ATOM 879 C C . ASP A 1 112 ? 7.042 15.436 -7.438 1.00 52.81 112 ASP A C 1
ATOM 881 O O . ASP A 1 112 ? 7.423 16.005 -8.455 1.00 52.81 112 ASP A O 1
ATOM 885 N N 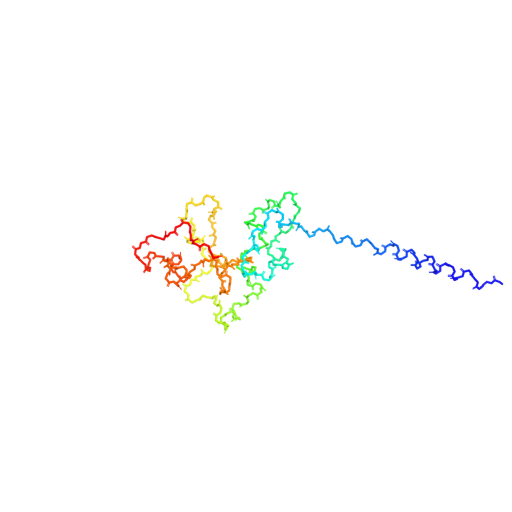. THR A 1 113 ? 5.776 15.002 -7.370 1.00 53.31 113 THR A N 1
ATOM 886 C CA . THR A 1 113 ? 4.818 15.185 -8.482 1.00 53.31 113 THR A CA 1
ATOM 887 C C . THR A 1 113 ? 4.111 16.539 -8.477 1.00 53.31 113 THR A C 1
ATOM 889 O O . THR A 1 113 ? 3.114 16.696 -9.180 1.00 53.31 113 THR A O 1
ATOM 892 N N . GLY A 1 114 ? 4.537 17.489 -7.637 1.00 47.25 114 GLY A N 1
ATOM 893 C CA . GLY A 1 114 ? 3.925 18.820 -7.540 1.00 47.25 114 GLY A CA 1
ATOM 894 C C . GLY A 1 114 ? 2.445 18.823 -7.128 1.00 47.25 114 GLY A C 1
ATOM 895 O O . GLY A 1 114 ? 1.771 19.836 -7.291 1.00 47.25 114 GLY A O 1
ATOM 896 N N . ASN A 1 115 ? 1.915 17.705 -6.613 1.00 47.75 115 ASN A N 1
ATOM 897 C CA . ASN A 1 115 ? 0.516 17.596 -6.209 1.00 47.75 115 ASN A CA 1
ATOM 898 C C . ASN A 1 115 ? 0.355 18.086 -4.756 1.00 47.75 115 ASN A C 1
ATOM 900 O O . ASN A 1 115 ? 0.787 17.386 -3.837 1.00 47.75 115 ASN A O 1
ATOM 904 N N . PRO A 1 116 ? -0.306 19.234 -4.514 1.00 44.38 116 PRO A N 1
ATOM 905 C CA . PRO A 1 116 ? -0.446 19.815 -3.176 1.00 44.38 116 PRO A CA 1
ATOM 906 C C . PRO A 1 116 ? -1.329 18.978 -2.233 1.00 44.38 116 PRO A C 1
ATOM 908 O O . PRO A 1 116 ? -1.371 19.245 -1.034 1.00 44.38 116 PRO A O 1
ATOM 911 N N . HIS A 1 117 ? -2.016 17.951 -2.746 1.00 44.44 117 HIS A N 1
ATOM 912 C CA . HIS A 1 117 ? -2.805 16.996 -1.964 1.00 44.44 117 HIS A CA 1
ATOM 913 C C . HIS A 1 117 ? -2.022 15.733 -1.567 1.00 44.44 117 HIS A C 1
ATOM 915 O O . HIS A 1 117 ? -2.552 14.879 -0.854 1.00 44.44 117 HIS A O 1
ATOM 921 N N . ILE A 1 118 ? -0.760 15.601 -1.993 1.00 52.41 118 ILE A N 1
ATOM 922 C CA . ILE A 1 118 ? 0.148 14.542 -1.547 1.00 52.41 118 ILE A CA 1
ATOM 923 C C . ILE A 1 118 ? 1.110 15.167 -0.536 1.00 52.41 118 ILE A C 1
ATOM 925 O O . ILE A 1 118 ? 2.206 15.607 -0.869 1.00 52.41 118 ILE A O 1
ATOM 929 N N . ALA A 1 119 ? 0.680 15.230 0.728 1.00 52.34 119 ALA A N 1
ATOM 930 C CA . ALA A 1 119 ? 1.586 15.541 1.829 1.00 52.34 119 ALA A CA 1
ATOM 931 C C . ALA A 1 119 ? 2.769 14.561 1.806 1.00 52.34 119 ALA A C 1
ATOM 933 O O . ALA A 1 119 ? 2.583 13.397 1.432 1.00 52.34 119 ALA A O 1
ATOM 934 N N . ARG A 1 120 ? 3.962 15.023 2.216 1.00 58.59 120 ARG A N 1
ATOM 935 C CA . ARG A 1 120 ? 5.142 14.164 2.409 1.00 58.59 120 ARG A CA 1
ATOM 936 C C . ARG A 1 120 ? 4.704 12.883 3.114 1.00 58.59 120 ARG A C 1
ATOM 938 O O . ARG A 1 120 ? 4.265 12.927 4.262 1.00 58.59 120 ARG A O 1
ATOM 945 N N . ARG A 1 121 ? 4.748 11.767 2.392 1.00 70.00 121 ARG A N 1
ATOM 946 C CA . ARG A 1 121 ? 4.345 10.461 2.905 1.00 70.00 121 ARG A CA 1
ATOM 947 C C . ARG A 1 121 ? 5.594 9.616 3.072 1.00 70.00 121 ARG A C 1
ATOM 949 O O . ARG A 1 121 ? 6.465 9.625 2.205 1.00 70.00 121 ARG A O 1
ATOM 956 N N . GLU A 1 122 ? 5.670 8.916 4.194 1.00 76.06 122 GLU A N 1
ATOM 957 C CA . GLU A 1 122 ? 6.734 7.951 4.456 1.00 76.06 122 GLU A CA 1
ATOM 958 C C . GLU A 1 122 ? 6.716 6.885 3.355 1.00 76.06 122 GLU A C 1
ATOM 960 O O . GLU A 1 122 ? 5.639 6.421 2.960 1.00 76.06 122 GLU A O 1
ATOM 965 N N . PHE A 1 123 ? 7.886 6.479 2.866 1.00 80.25 123 PHE A N 1
ATOM 966 C CA . PHE A 1 123 ? 7.974 5.341 1.960 1.00 80.25 123 PHE A CA 1
ATOM 967 C C . PHE A 1 123 ? 7.618 4.071 2.729 1.00 80.25 123 PHE A C 1
ATOM 969 O O . PHE A 1 123 ? 8.225 3.783 3.757 1.00 80.25 123 PHE A O 1
ATOM 976 N N . ASN A 1 124 ? 6.624 3.325 2.253 1.00 84.56 124 ASN A N 1
ATOM 977 C CA . ASN A 1 124 ? 6.071 2.171 2.960 1.00 84.56 124 ASN A CA 1
ATOM 978 C C . ASN A 1 124 ? 5.441 1.168 1.975 1.00 84.56 124 ASN A C 1
ATOM 980 O O . ASN A 1 124 ? 5.478 1.366 0.761 1.00 84.56 124 ASN A O 1
ATOM 984 N N . CYS A 1 125 ? 4.835 0.082 2.466 1.00 86.25 125 CYS A N 1
ATOM 985 C CA . CYS A 1 125 ? 4.197 -0.919 1.598 1.00 86.25 125 CYS A CA 1
ATOM 986 C C . CYS A 1 125 ? 3.182 -0.314 0.604 1.00 86.25 125 CYS A C 1
ATOM 988 O O . CYS A 1 125 ? 3.098 -0.761 -0.543 1.00 86.25 125 CYS A O 1
ATOM 990 N N . ALA A 1 126 ? 2.444 0.726 1.008 1.00 88.19 126 ALA A N 1
ATOM 991 C CA . ALA A 1 126 ? 1.442 1.386 0.173 1.00 88.19 126 ALA A CA 1
ATOM 992 C C . ALA A 1 126 ? 2.028 2.361 -0.871 1.00 88.19 126 ALA A C 1
ATOM 994 O O . ALA A 1 126 ? 1.285 2.898 -1.695 1.00 88.19 126 ALA A O 1
ATOM 995 N N . SER A 1 127 ? 3.348 2.577 -0.873 1.00 84.69 127 SER A N 1
ATOM 996 C CA . SER A 1 127 ? 4.042 3.312 -1.939 1.00 84.69 127 SER A CA 1
ATOM 997 C C . SER A 1 127 ? 3.993 2.552 -3.264 1.00 84.69 127 SER A C 1
ATOM 999 O O . SER A 1 127 ? 3.882 3.168 -4.322 1.00 84.69 127 SER A O 1
ATOM 1001 N N . CYS A 1 128 ? 4.013 1.215 -3.197 1.00 85.44 128 CYS A N 1
ATOM 1002 C CA . CYS A 1 128 ? 3.955 0.324 -4.358 1.00 85.44 128 CYS A CA 1
ATOM 1003 C C . CYS A 1 128 ? 2.647 -0.467 -4.447 1.00 85.44 128 CYS A C 1
ATOM 1005 O O . CYS A 1 128 ? 2.257 -0.845 -5.546 1.00 85.44 128 CYS A O 1
ATOM 1007 N N . HIS A 1 129 ? 1.976 -0.740 -3.326 1.00 89.19 129 HIS A N 1
ATOM 1008 C CA . HIS A 1 129 ? 0.734 -1.514 -3.283 1.00 89.19 129 HIS A CA 1
ATOM 1009 C C . HIS A 1 129 ? -0.474 -0.627 -2.981 1.00 89.19 129 HIS A C 1
ATOM 1011 O O . HIS A 1 129 ? -0.386 0.341 -2.233 1.00 89.19 129 HIS A O 1
ATOM 1017 N N . ASN A 1 130 ? -1.636 -0.961 -3.533 1.00 92.00 130 ASN A N 1
ATOM 1018 C CA . ASN A 1 130 ? -2.892 -0.343 -3.131 1.00 92.00 130 ASN A CA 1
ATOM 1019 C C . ASN A 1 130 ? -3.604 -1.253 -2.110 1.00 92.00 130 ASN A C 1
ATOM 1021 O O . ASN A 1 130 ? -3.959 -2.375 -2.465 1.00 92.00 130 ASN A O 1
ATOM 1025 N N . PRO A 1 131 ? -3.831 -0.800 -0.863 1.00 92.75 131 PRO A N 1
ATOM 1026 C CA . PRO A 1 131 ? -4.430 -1.628 0.186 1.00 92.75 131 PRO A CA 1
ATOM 1027 C C . PRO A 1 131 ? -5.947 -1.834 0.034 1.00 92.75 131 PRO A C 1
ATOM 1029 O O . PRO A 1 131 ? -6.530 -2.555 0.840 1.00 92.75 131 PRO A O 1
ATOM 1032 N N . HIS A 1 132 ? -6.588 -1.206 -0.961 1.00 93.88 132 HIS A N 1
ATOM 1033 C CA . HIS A 1 132 ? -8.021 -1.344 -1.229 1.00 93.88 132 HIS A CA 1
ATOM 1034 C C . HIS A 1 132 ? -8.288 -2.127 -2.509 1.00 93.88 132 HIS A C 1
ATOM 1036 O O . HIS A 1 132 ? -8.946 -3.162 -2.474 1.00 93.88 132 HIS A O 1
ATOM 1042 N N . SER A 1 133 ? -7.799 -1.635 -3.650 1.00 92.62 133 SER A N 1
ATOM 1043 C CA . SER A 1 133 ? -8.000 -2.287 -4.945 1.00 92.62 133 SER A CA 1
ATOM 1044 C C . SER A 1 133 ? -6.994 -1.817 -6.006 1.00 92.62 133 SER A C 1
ATOM 1046 O O . SER A 1 133 ? -6.438 -0.722 -5.913 1.00 92.62 133 SER A O 1
ATOM 1048 N N . SER A 1 134 ? -6.737 -2.641 -7.023 1.00 93.00 134 SER A N 1
ATOM 1049 C CA . SER A 1 134 ? -5.868 -2.335 -8.172 1.00 93.00 134 SER A CA 1
ATOM 1050 C C . SER A 1 134 ? -6.375 -3.029 -9.441 1.00 93.00 134 SER A C 1
ATOM 1052 O O . SER A 1 134 ? -7.017 -4.071 -9.335 1.00 93.00 134 SER A O 1
ATOM 1054 N N . ASN A 1 135 ? -6.081 -2.515 -10.643 1.00 92.19 135 ASN A N 1
ATOM 1055 C CA . ASN A 1 135 ? -6.233 -3.323 -11.867 1.00 92.19 135 ASN A CA 1
ATOM 1056 C C . ASN A 1 135 ? -4.984 -4.156 -12.202 1.00 92.19 135 ASN A C 1
ATOM 1058 O O . ASN A 1 135 ? -4.979 -4.893 -13.188 1.00 92.19 135 ASN A O 1
ATOM 1062 N N . MET A 1 136 ? -3.943 -4.107 -11.366 1.00 90.00 136 MET A N 1
ATOM 1063 C CA . MET A 1 136 ? -2.766 -4.963 -11.502 1.00 90.00 136 MET A CA 1
ATOM 1064 C C . MET A 1 136 ? -2.950 -6.265 -10.720 1.00 90.00 136 MET A C 1
ATOM 1066 O O . MET A 1 136 ? -3.078 -6.274 -9.495 1.00 90.00 136 MET A O 1
ATOM 1070 N N . ASP A 1 137 ? -2.907 -7.371 -11.454 1.00 75.12 137 ASP A N 1
ATOM 1071 C CA . ASP A 1 137 ? -3.063 -8.758 -10.996 1.00 75.12 137 ASP A CA 1
ATOM 1072 C C . ASP A 1 137 ? -2.038 -9.195 -9.937 1.00 75.12 137 ASP A C 1
ATOM 1074 O O . ASP A 1 137 ? -2.330 -9.991 -9.041 1.00 75.12 137 ASP A O 1
ATOM 1078 N N . GLN A 1 138 ? -0.816 -8.673 -10.004 1.00 72.94 138 GLN A N 1
ATOM 1079 C CA . GLN A 1 138 ? 0.245 -9.057 -9.081 1.00 72.94 138 GLN A CA 1
ATOM 1080 C C . GLN A 1 138 ? 0.139 -8.293 -7.758 1.00 72.94 138 GLN A C 1
ATOM 1082 O O . GLN A 1 138 ? 0.619 -7.167 -7.634 1.00 72.94 138 GLN A O 1
ATOM 1087 N N . LYS A 1 139 ? -0.443 -8.951 -6.745 1.00 83.50 139 LYS A N 1
ATOM 1088 C CA . LYS A 1 139 ? -0.395 -8.539 -5.326 1.00 83.50 139 LYS A CA 1
ATOM 1089 C C . LYS A 1 139 ? -0.856 -7.093 -5.092 1.00 83.50 139 LYS A C 1
ATOM 1091 O O . LYS A 1 139 ? -0.316 -6.417 -4.225 1.00 83.50 139 LYS A O 1
ATOM 1096 N N . LEU A 1 140 ? -1.833 -6.613 -5.862 1.00 90.31 140 LEU A N 1
ATOM 1097 C CA . LEU A 1 140 ? -2.368 -5.250 -5.765 1.00 90.31 140 LEU A CA 1
ATOM 1098 C C . LEU A 1 140 ? -1.333 -4.145 -6.001 1.00 90.31 140 LEU A C 1
ATOM 1100 O O . LEU A 1 140 ? -1.409 -3.076 -5.396 1.00 90.31 140 LEU A O 1
ATOM 1104 N N . PHE A 1 141 ? -0.347 -4.384 -6.864 1.00 89.94 141 PHE A N 1
ATOM 1105 C CA . PHE A 1 141 ? 0.589 -3.335 -7.252 1.00 89.94 141 PHE A CA 1
ATOM 1106 C C . PHE A 1 141 ? -0.169 -2.110 -7.794 1.00 89.94 141 PHE A C 1
ATOM 1108 O O . PHE A 1 141 ? -1.112 -2.248 -8.563 1.00 89.94 141 PHE A O 1
ATOM 1115 N N . ARG A 1 142 ? 0.191 -0.905 -7.360 1.00 88.81 142 ARG A N 1
ATOM 1116 C CA . ARG A 1 142 ? -0.613 0.310 -7.535 1.00 88.81 142 ARG A CA 1
ATOM 1117 C C . ARG A 1 142 ? -0.582 0.867 -8.954 1.00 88.81 142 ARG A C 1
ATOM 1119 O O . ARG A 1 142 ? -1.573 1.447 -9.377 1.00 88.81 142 ARG A O 1
ATOM 1126 N N . TYR A 1 143 ? 0.535 0.720 -9.660 1.00 88.75 143 TYR A N 1
ATOM 1127 C CA . TYR A 1 143 ? 0.782 1.420 -10.922 1.00 88.75 143 TYR A CA 1
ATOM 1128 C C . TYR A 1 143 ? 0.732 0.485 -12.124 1.00 88.75 143 TYR A C 1
ATOM 1130 O O . TYR A 1 143 ? 1.141 -0.674 -12.040 1.00 88.75 143 TYR A O 1
ATOM 1138 N N . ASN A 1 144 ? 0.311 1.003 -13.274 1.00 89.81 144 ASN A N 1
ATOM 1139 C CA . ASN A 1 144 ? 0.245 0.253 -14.520 1.00 89.81 144 ASN A CA 1
ATOM 1140 C C . ASN A 1 144 ? 1.633 0.043 -15.146 1.00 89.81 144 ASN A C 1
ATOM 1142 O O . ASN A 1 144 ? 1.921 0.533 -16.235 1.00 89.81 144 ASN A O 1
ATOM 1146 N N . TYR A 1 145 ? 2.497 -0.725 -14.480 1.00 88.25 145 TYR A N 1
ATOM 1147 C CA . TYR A 1 145 ? 3.847 -1.040 -14.959 1.00 88.25 145 TYR A CA 1
ATOM 1148 C C . TYR A 1 145 ? 3.859 -1.828 -16.283 1.00 88.25 145 TYR A C 1
ATOM 1150 O O . TYR A 1 145 ? 4.899 -1.915 -16.927 1.00 88.25 145 TYR A O 1
ATOM 1158 N N . LYS A 1 146 ? 2.719 -2.415 -16.684 1.00 89.69 146 LYS A N 1
ATOM 1159 C CA . LYS A 1 146 ? 2.541 -3.107 -17.971 1.00 89.69 146 LYS A CA 1
ATOM 1160 C C . LYS A 1 146 ? 2.294 -2.137 -19.134 1.00 89.69 146 LYS A C 1
ATOM 1162 O O . LYS A 1 146 ? 2.354 -2.565 -20.282 1.00 89.69 146 LYS A O 1
ATOM 1167 N N . SER A 1 147 ? 2.021 -0.859 -18.857 1.00 88.38 147 SER A N 1
ATOM 1168 C CA . SER A 1 147 ? 1.945 0.181 -19.884 1.00 88.38 147 SER A CA 1
ATOM 1169 C C . SER A 1 147 ? 3.240 0.212 -20.710 1.00 88.38 147 SER A C 1
ATOM 1171 O O . SER A 1 147 ? 4.321 0.100 -20.117 1.00 88.38 1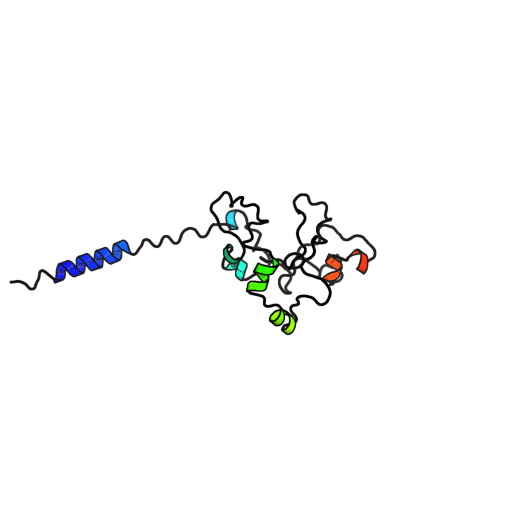47 SER A O 1
ATOM 1173 N N . PRO A 1 148 ? 3.169 0.427 -22.041 1.00 88.44 148 PRO A N 1
ATOM 1174 C CA . PRO A 1 148 ? 4.352 0.605 -22.885 1.00 88.44 148 PRO A CA 1
ATOM 1175 C C . PRO A 1 148 ? 5.319 1.666 -22.354 1.00 88.44 148 PRO A C 1
ATOM 1177 O O . PRO A 1 148 ? 6.524 1.520 -22.516 1.00 88.44 148 PRO A O 1
ATOM 1180 N N . VAL A 1 149 ? 4.791 2.672 -21.646 1.00 88.69 149 VAL A N 1
ATOM 1181 C CA . VAL A 1 149 ? 5.563 3.719 -20.964 1.00 88.69 149 VAL A CA 1
ATOM 1182 C C . VAL A 1 149 ? 6.652 3.129 -20.065 1.00 88.69 149 VAL A C 1
ATOM 1184 O O . VAL A 1 149 ? 7.797 3.541 -20.145 1.00 88.69 149 VAL A O 1
ATOM 1187 N N . TYR A 1 150 ? 6.335 2.134 -19.234 1.00 88.44 150 TYR A N 1
ATOM 1188 C CA . TYR A 1 150 ? 7.293 1.587 -18.262 1.00 88.44 150 TYR A CA 1
ATOM 1189 C C . TYR A 1 150 ? 8.026 0.338 -18.763 1.00 88.44 150 TYR A C 1
ATOM 1191 O O . TYR A 1 150 ? 8.764 -0.292 -18.000 1.00 88.44 150 TYR A O 1
ATOM 1199 N N . GLY A 1 151 ? 7.802 -0.068 -20.018 1.00 86.50 151 GLY A N 1
ATOM 1200 C CA . GLY A 1 151 ? 8.452 -1.234 -20.621 1.00 86.50 151 GLY A CA 1
ATOM 1201 C C . GLY A 1 151 ? 8.241 -2.545 -19.850 1.00 86.50 151 GLY A C 1
ATOM 1202 O O . GLY A 1 151 ? 9.105 -3.417 -19.875 1.00 86.50 151 GLY A O 1
ATOM 1203 N N . GLY A 1 152 ? 7.140 -2.683 -19.101 1.00 87.31 152 GLY A N 1
ATOM 1204 C CA . GLY A 1 152 ? 6.881 -3.869 -18.276 1.00 87.31 152 GLY A CA 1
ATOM 1205 C C . GLY A 1 152 ? 7.673 -3.932 -16.961 1.00 87.31 152 GLY A C 1
ATOM 1206 O O . GLY A 1 152 ? 7.589 -4.936 -16.251 1.00 87.31 152 GLY A O 1
ATOM 1207 N N . SER A 1 153 ? 8.428 -2.889 -16.600 1.00 86.69 153 SER A N 1
ATOM 1208 C CA . SER A 1 153 ? 9.266 -2.855 -15.397 1.00 86.69 153 SER A CA 1
ATOM 1209 C C . SER A 1 153 ? 8.588 -2.111 -14.247 1.00 86.69 153 SER A C 1
ATOM 1211 O O . SER A 1 153 ? 8.332 -0.911 -14.320 1.00 86.69 153 SER A O 1
ATOM 1213 N N . LYS A 1 154 ? 8.379 -2.798 -13.116 1.00 85.56 154 LYS A N 1
ATOM 1214 C CA . LYS A 1 154 ? 7.899 -2.166 -11.869 1.00 85.56 154 LYS A CA 1
ATOM 1215 C C . LYS A 1 154 ? 8.879 -1.121 -11.335 1.00 85.56 154 LYS A C 1
ATOM 1217 O O . LYS A 1 154 ? 8.456 -0.136 -10.745 1.00 85.56 154 LYS A O 1
ATOM 1222 N N . CYS A 1 155 ? 10.179 -1.331 -11.538 1.00 83.94 155 CYS A N 1
ATOM 1223 C CA . CYS A 1 155 ? 11.224 -0.418 -11.078 1.00 83.94 155 CYS A CA 1
ATOM 1224 C C . CYS A 1 155 ? 11.219 0.891 -11.876 1.00 83.94 155 CYS A C 1
ATOM 1226 O O . CYS A 1 155 ? 11.462 1.954 -11.309 1.00 83.94 155 CYS A O 1
ATOM 1228 N N . ALA A 1 156 ? 10.911 0.813 -13.175 1.00 86.75 156 ALA A N 1
ATOM 1229 C CA . ALA A 1 156 ? 10.868 1.971 -14.062 1.00 86.75 156 ALA A CA 1
ATOM 1230 C C . ALA A 1 156 ? 9.694 2.917 -13.764 1.00 86.75 156 ALA A C 1
ATOM 1232 O O . ALA A 1 156 ? 9.686 4.043 -14.242 1.00 86.75 156 ALA A O 1
ATOM 1233 N N . VAL A 1 157 ? 8.728 2.491 -12.941 1.00 84.50 157 VAL A N 1
ATOM 1234 C CA . VAL A 1 157 ? 7.650 3.364 -12.460 1.00 84.50 157 VAL A CA 1
ATOM 1235 C C . VAL A 1 157 ? 8.201 4.541 -11.650 1.00 84.50 157 VAL A C 1
ATOM 1237 O O . VAL A 1 157 ? 7.695 5.651 -11.777 1.00 84.50 157 VAL A O 1
ATOM 1240 N N . CYS A 1 158 ? 9.244 4.308 -10.844 1.00 81.00 158 CYS A N 1
ATOM 1241 C CA . CYS A 1 158 ? 9.860 5.341 -10.004 1.00 81.00 158 CYS A CA 1
ATOM 1242 C C . CYS A 1 158 ? 11.259 5.745 -10.484 1.00 81.00 158 CYS A C 1
ATOM 1244 O O . CYS A 1 158 ? 11.666 6.880 -10.282 1.00 81.00 158 CYS A O 1
ATOM 1246 N N . HIS A 1 159 ? 11.995 4.832 -11.119 1.00 83.00 159 HIS A N 1
ATOM 1247 C CA . HIS A 1 159 ? 13.337 5.081 -11.651 1.00 83.00 159 HIS A CA 1
ATOM 1248 C C . HIS A 1 159 ? 13.317 5.205 -13.179 1.00 83.00 159 HIS A C 1
ATOM 1250 O O . HIS A 1 159 ? 14.145 4.603 -13.857 1.00 83.00 159 HIS A O 1
ATOM 1256 N N . TYR A 1 160 ? 12.325 5.899 -13.738 1.00 84.62 160 TYR A N 1
ATOM 1257 C CA . TYR A 1 160 ? 12.150 6.011 -15.190 1.00 84.62 160 TYR A CA 1
ATOM 1258 C C . TYR A 1 160 ? 13.407 6.569 -15.874 1.00 84.62 160 TYR A C 1
ATOM 1260 O O . TYR A 1 160 ? 13.900 5.994 -16.839 1.00 84.62 160 TYR A O 1
ATOM 1268 N N . ASP A 1 161 ? 13.982 7.620 -15.298 1.00 85.50 161 ASP A N 1
ATOM 1269 C CA . ASP A 1 161 ? 15.242 8.253 -15.692 1.00 85.50 161 ASP A CA 1
ATOM 1270 C C . ASP A 1 161 ? 16.410 7.263 -15.754 1.00 85.50 161 ASP A C 1
ATOM 1272 O O . ASP A 1 161 ? 17.171 7.241 -16.718 1.00 85.50 161 ASP A O 1
ATOM 1276 N N . LYS A 1 162 ? 16.515 6.367 -14.773 1.00 85.69 162 LYS A N 1
ATOM 1277 C CA . LYS A 1 162 ? 17.561 5.340 -14.743 1.00 85.69 162 LYS A CA 1
ATOM 1278 C C . LYS A 1 162 ? 17.395 4.287 -15.840 1.00 85.69 162 LYS A C 1
ATOM 1280 O O . LYS A 1 162 ? 18.384 3.685 -16.252 1.00 85.69 162 LYS A O 1
ATOM 1285 N N . TYR A 1 163 ? 16.161 4.013 -16.256 1.00 84.69 163 TYR A N 1
ATOM 1286 C CA . TYR A 1 163 ? 15.857 2.997 -17.265 1.00 84.69 163 TYR A CA 1
ATOM 1287 C C . TYR A 1 163 ? 15.845 3.564 -18.690 1.00 84.69 163 TYR A C 1
ATOM 1289 O O . TYR A 1 163 ? 16.195 2.838 -19.618 1.00 84.69 163 TYR A O 1
ATOM 1297 N N . PHE A 1 164 ? 15.467 4.833 -18.861 1.00 87.31 164 PHE A N 1
ATOM 1298 C CA . PHE A 1 164 ? 15.179 5.425 -20.170 1.00 87.31 164 PHE A CA 1
ATOM 1299 C C . PHE A 1 164 ? 15.906 6.749 -20.446 1.00 87.31 164 PHE A C 1
ATOM 1301 O O . PHE A 1 164 ? 15.836 7.244 -21.563 1.00 87.31 164 PHE A O 1
ATOM 1308 N N . GLY A 1 165 ? 16.633 7.312 -19.476 1.00 86.12 165 GLY A N 1
ATOM 1309 C CA . GLY A 1 165 ? 17.438 8.527 -19.661 1.00 86.12 165 GLY A CA 1
ATOM 1310 C C . GLY A 1 165 ? 16.640 9.833 -19.732 1.00 86.12 165 GLY A C 1
ATOM 1311 O O . GLY A 1 165 ? 17.212 10.875 -20.038 1.00 86.12 165 GLY A O 1
ATOM 1312 N N . GLU A 1 166 ? 15.340 9.793 -19.440 1.00 83.00 166 GLU A N 1
ATOM 1313 C CA . GLU A 1 166 ? 14.408 10.923 -19.541 1.00 83.00 166 GLU A CA 1
ATOM 1314 C C . GLU A 1 166 ? 13.562 11.048 -18.260 1.00 83.00 166 GLU A C 1
ATOM 1316 O O . GLU A 1 166 ? 13.457 10.083 -17.504 1.00 83.00 166 GLU A O 1
ATOM 1321 N N . PRO A 1 167 ? 12.961 12.210 -17.950 1.00 76.62 167 PRO A N 1
ATOM 1322 C CA . PRO A 1 167 ? 12.097 12.341 -16.778 1.00 76.62 167 PRO A CA 1
ATOM 1323 C C . PRO A 1 167 ? 10.835 11.471 -16.893 1.00 76.62 167 PRO A C 1
ATOM 1325 O O . PRO A 1 167 ? 10.264 11.307 -17.971 1.00 76.62 167 PRO A O 1
ATOM 1328 N N . ALA A 1 168 ? 10.375 10.933 -15.760 1.00 72.69 168 ALA A N 1
ATOM 1329 C CA . ALA A 1 168 ? 9.157 10.129 -15.713 1.00 72.69 168 ALA A CA 1
ATOM 1330 C C . ALA A 1 168 ? 7.913 10.963 -16.074 1.00 72.69 168 ALA A C 1
ATOM 1332 O O . ALA A 1 168 ? 7.821 12.127 -15.674 1.00 72.69 168 ALA A O 1
ATOM 1333 N N . PRO A 1 169 ? 6.894 10.370 -16.720 1.00 73.38 169 PRO A N 1
ATOM 1334 C CA . PRO A 1 169 ? 5.573 10.982 -16.769 1.00 73.38 169 PRO A CA 1
ATOM 1335 C C . PRO A 1 169 ? 4.969 11.021 -15.356 1.00 73.38 169 PRO A C 1
ATOM 1337 O O . PRO A 1 169 ? 4.828 9.980 -14.706 1.00 73.38 169 PRO A O 1
ATOM 1340 N N . LEU A 1 170 ? 4.631 12.226 -14.881 1.00 69.69 170 LEU A N 1
ATOM 1341 C CA . LEU A 1 170 ? 4.042 12.470 -13.560 1.00 69.69 170 LEU A CA 1
ATOM 1342 C C . LEU A 1 170 ? 2.580 12.948 -13.666 1.00 69.69 170 LEU A C 1
ATOM 1344 O O . LEU A 1 170 ? 2.275 13.755 -14.546 1.00 69.69 170 LEU A O 1
ATOM 1348 N N . PRO A 1 171 ? 1.691 12.526 -12.742 1.00 70.81 171 PRO A N 1
ATOM 1349 C CA . PRO A 1 171 ? 1.901 11.468 -11.745 1.00 70.81 171 PRO A CA 1
ATOM 1350 C C . PRO A 1 171 ? 2.009 10.074 -12.406 1.00 70.81 171 PRO A C 1
ATOM 1352 O O . PRO A 1 171 ? 1.538 9.907 -13.533 1.00 70.81 171 PRO A O 1
ATOM 1355 N N . PRO A 1 172 ? 2.602 9.061 -11.735 1.00 76.19 172 PRO A N 1
ATOM 1356 C CA . PRO A 1 172 ? 2.699 7.716 -12.295 1.00 76.19 172 PRO A CA 1
ATOM 1357 C C . PRO A 1 172 ? 1.329 7.163 -12.698 1.00 76.19 172 PRO A C 1
ATOM 1359 O O . PRO A 1 172 ? 0.341 7.371 -11.989 1.00 76.19 172 PRO A O 1
ATOM 1362 N N . LEU A 1 173 ? 1.269 6.429 -13.812 1.00 77.81 173 LEU A N 1
ATOM 1363 C CA . LEU A 1 173 ? 0.009 5.874 -14.301 1.00 77.81 173 LEU A CA 1
ATOM 1364 C C . LEU A 1 173 ? -0.532 4.865 -13.287 1.00 77.81 173 LEU A C 1
ATOM 1366 O O . LEU A 1 173 ? 0.064 3.810 -13.055 1.00 77.81 173 LEU A O 1
ATOM 1370 N N . GLU A 1 174 ? -1.667 5.193 -12.682 1.00 79.56 174 GLU A N 1
ATOM 1371 C CA . GLU A 1 174 ? -2.366 4.301 -11.768 1.00 79.56 174 GLU A CA 1
ATOM 1372 C C . GLU A 1 174 ? -2.861 3.062 -12.524 1.00 79.56 174 GLU A C 1
ATOM 1374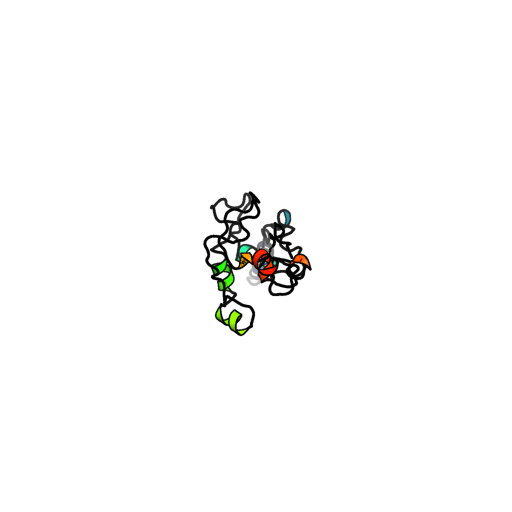 O O . GLU A 1 174 ? -3.325 3.141 -13.662 1.00 79.56 174 GLU A O 1
ATOM 1379 N N . GLY A 1 175 ? -2.701 1.912 -11.874 1.00 63.69 175 GLY A N 1
ATOM 1380 C CA . GLY A 1 175 ? -3.189 0.610 -12.306 1.00 63.69 175 GLY A CA 1
ATOM 1381 C C . GLY A 1 175 ? -4.641 0.458 -11.951 1.00 63.69 175 GLY A C 1
ATOM 1382 O O . GLY A 1 175 ? -4.982 0.522 -10.748 1.00 63.69 175 GLY A O 1
#

Radius of gyration: 25.29 Å; chains: 1; bounding box: 76×47×66 Å